Protein AF-A0A959M2R9-F1 (afdb_monomer)

Solvent-accessible surface area (backbone atoms only — not comparable to full-atom values): 4001 Å² total; per-residue (Å²): 129,64,62,66,58,51,52,51,52,37,52,52,51,27,51,49,17,51,50,44,30,39,41,39,69,60,74,59,80,57,90,51,69,68,63,29,51,54,51,52,54,51,36,71,77,42,18,70,58,41,35,54,54,15,50,52,43,32,52,53,28,51,50,50,49,53,51,51,50,51,51,62,74,74,103

Structure (mmCIF, N/CA/C/O backbone):
data_AF-A0A959M2R9-F1
#
_entry.id   AF-A0A959M2R9-F1
#
loop_
_atom_site.group_PDB
_atom_site.id
_atom_site.type_symbol
_atom_site.label_atom_id
_atom_site.label_alt_id
_atom_site.label_comp_id
_atom_site.label_asym_id
_atom_site.label_entity_id
_atom_site.label_seq_id
_atom_site.pdbx_PDB_ins_code
_atom_site.Cartn_x
_atom_site.Cartn_y
_atom_site.Cartn_z
_atom_site.occupancy
_atom_site.B_iso_or_equiv
_atom_site.auth_seq_id
_atom_site.auth_comp_id
_atom_site.auth_asym_id
_atom_site.auth_atom_id
_atom_site.pdbx_PDB_model_num
ATOM 1 N N . MET A 1 1 ? 25.449 -3.308 -8.327 1.00 47.72 1 MET A N 1
ATOM 2 C CA . MET A 1 1 ? 25.435 -3.551 -6.851 1.00 47.72 1 MET A CA 1
ATOM 3 C C . MET A 1 1 ? 24.334 -2.748 -6.146 1.00 47.72 1 MET A C 1
ATOM 5 O O . MET A 1 1 ? 23.851 -3.202 -5.118 1.00 47.72 1 MET A O 1
ATOM 9 N N . LEU A 1 2 ? 23.903 -1.602 -6.699 1.00 59.34 2 LEU A N 1
ATOM 10 C CA . LEU A 1 2 ? 22.728 -0.837 -6.242 1.00 59.34 2 LEU A CA 1
ATOM 11 C C . LEU A 1 2 ? 21.389 -1.370 -6.793 1.00 59.34 2 LEU A C 1
ATOM 13 O O . LEU A 1 2 ? 20.337 -1.009 -6.275 1.00 59.34 2 LEU A O 1
ATOM 17 N N . ASP A 1 3 ? 21.431 -2.247 -7.796 1.00 71.31 3 ASP A N 1
ATOM 18 C CA . ASP A 1 3 ? 20.263 -2.673 -8.581 1.00 71.31 3 ASP A CA 1
ATOM 19 C C . ASP A 1 3 ? 19.287 -3.508 -7.730 1.00 71.31 3 ASP A C 1
ATOM 21 O O . ASP A 1 3 ? 18.119 -3.170 -7.554 1.00 71.31 3 ASP A O 1
ATOM 25 N N . TYR A 1 4 ? 19.788 -4.534 -7.039 1.00 82.00 4 TYR A N 1
ATOM 26 C CA . TYR A 1 4 ? 18.944 -5.365 -6.172 1.00 82.00 4 TYR A CA 1
ATOM 27 C C . TYR A 1 4 ? 18.454 -4.633 -4.918 1.00 82.00 4 TYR A C 1
ATOM 29 O O . TYR A 1 4 ? 17.333 -4.861 -4.470 1.00 82.00 4 TYR A O 1
ATOM 37 N N . THR A 1 5 ? 19.261 -3.728 -4.360 1.00 86.38 5 THR A N 1
ATOM 38 C CA . THR A 1 5 ? 18.863 -2.929 -3.194 1.00 86.38 5 THR A CA 1
ATOM 39 C C . THR A 1 5 ? 17.721 -1.979 -3.550 1.00 86.38 5 THR A C 1
ATOM 41 O O . THR A 1 5 ? 16.750 -1.899 -2.801 1.00 86.38 5 THR A O 1
ATOM 44 N N . GLY A 1 6 ? 17.797 -1.304 -4.705 1.00 88.88 6 GLY A N 1
ATOM 45 C CA . GLY A 1 6 ? 16.712 -0.455 -5.203 1.00 88.88 6 GLY A CA 1
ATOM 46 C C . GLY A 1 6 ? 15.414 -1.240 -5.396 1.00 88.88 6 GLY A C 1
ATOM 47 O O . GLY A 1 6 ? 14.375 -0.838 -4.875 1.00 88.88 6 GLY A O 1
ATOM 48 N N . LEU A 1 7 ? 15.499 -2.414 -6.028 1.00 90.69 7 LEU A N 1
ATOM 49 C CA . LEU A 1 7 ? 14.347 -3.289 -6.246 1.00 90.69 7 LEU A CA 1
ATOM 50 C C . LEU A 1 7 ? 13.686 -3.740 -4.929 1.00 90.69 7 LEU A C 1
ATOM 52 O O . LEU A 1 7 ? 12.461 -3.768 -4.828 1.00 90.69 7 LEU A O 1
ATOM 56 N N . ILE A 1 8 ? 14.474 -4.051 -3.891 1.00 93.81 8 ILE A N 1
ATOM 57 C CA . ILE A 1 8 ? 13.939 -4.402 -2.564 1.00 93.81 8 ILE A CA 1
ATOM 58 C C . ILE A 1 8 ? 13.112 -3.245 -1.990 1.00 93.81 8 ILE A C 1
ATOM 60 O O . ILE A 1 8 ? 11.995 -3.466 -1.520 1.00 93.81 8 ILE A O 1
ATOM 64 N N . PHE A 1 9 ? 13.626 -2.013 -2.042 1.00 94.31 9 PHE A N 1
ATOM 65 C CA . PHE A 1 9 ? 12.889 -0.848 -1.548 1.00 94.31 9 PHE A CA 1
ATOM 66 C C . PHE A 1 9 ? 11.611 -0.597 -2.346 1.00 94.31 9 PHE A C 1
ATOM 68 O O . PHE A 1 9 ? 10.568 -0.339 -1.747 1.00 94.31 9 PHE A O 1
ATOM 75 N N . GLU A 1 10 ? 11.658 -0.719 -3.671 1.00 94.12 10 GLU A N 1
ATOM 76 C CA . GLU A 1 10 ? 10.479 -0.575 -4.527 1.00 94.12 10 GLU A CA 1
ATOM 77 C C . GLU A 1 10 ? 9.388 -1.594 -4.169 1.00 94.12 10 GLU A C 1
ATOM 79 O O . GLU A 1 10 ? 8.220 -1.226 -4.038 1.00 94.12 10 GLU A O 1
ATOM 84 N N . ILE A 1 11 ? 9.761 -2.857 -3.931 1.00 95.94 11 ILE A N 1
ATOM 85 C CA . ILE A 1 11 ? 8.828 -3.909 -3.500 1.00 95.94 11 ILE A CA 1
ATOM 86 C C . ILE A 1 11 ? 8.228 -3.582 -2.128 1.00 95.94 11 ILE A C 1
ATOM 88 O O . ILE A 1 11 ? 7.017 -3.713 -1.938 1.00 95.94 11 ILE A O 1
ATOM 92 N N . VAL A 1 12 ? 9.045 -3.133 -1.170 1.00 96.88 12 VAL A N 1
ATOM 93 C CA . VAL A 1 12 ? 8.567 -2.746 0.166 1.00 96.88 12 VAL A CA 1
ATOM 94 C C . VAL A 1 12 ? 7.595 -1.566 0.075 1.00 96.88 12 VAL A C 1
ATOM 96 O O . VAL A 1 12 ? 6.518 -1.611 0.671 1.00 96.88 12 VAL A O 1
ATOM 99 N N . PHE A 1 13 ? 7.915 -0.533 -0.706 1.00 97.00 13 PHE A N 1
ATOM 100 C CA . PHE A 1 13 ? 7.025 0.613 -0.900 1.00 97.00 13 PHE A CA 1
ATOM 101 C C . PHE A 1 13 ? 5.741 0.242 -1.640 1.00 97.00 13 PHE A C 1
ATOM 103 O O . PHE A 1 13 ? 4.666 0.719 -1.265 1.00 97.00 13 PHE A O 1
ATOM 110 N N . LEU A 1 14 ? 5.817 -0.646 -2.633 1.00 97.81 14 LEU A N 1
ATOM 111 C CA . LEU A 1 14 ? 4.637 -1.192 -3.295 1.00 97.81 14 LEU A CA 1
ATOM 112 C C . LEU A 1 14 ? 3.739 -1.922 -2.287 1.00 97.81 14 LEU A C 1
ATOM 114 O O . LEU A 1 14 ? 2.534 -1.670 -2.245 1.00 97.81 14 LEU A O 1
ATOM 118 N N . ALA A 1 15 ? 4.318 -2.774 -1.436 1.00 97.81 15 ALA A N 1
ATOM 119 C CA . ALA A 1 15 ? 3.584 -3.494 -0.399 1.00 97.81 15 ALA A CA 1
ATOM 120 C C . ALA A 1 15 ? 2.913 -2.538 0.602 1.00 97.81 15 ALA A C 1
ATOM 122 O O . ALA 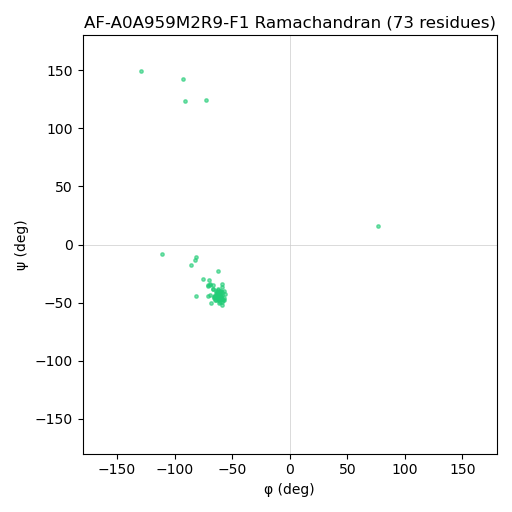A 1 15 ? 1.754 -2.747 0.967 1.00 97.81 15 ALA A O 1
ATOM 123 N N . ILE A 1 16 ? 3.591 -1.453 0.993 1.00 97.38 16 ILE A N 1
ATOM 124 C CA . ILE A 1 16 ? 3.008 -0.394 1.828 1.00 97.38 16 ILE A CA 1
ATOM 125 C C . ILE A 1 16 ? 1.826 0.269 1.110 1.00 97.38 16 ILE A C 1
ATOM 127 O O . ILE A 1 16 ? 0.760 0.413 1.706 1.00 97.38 16 ILE A O 1
ATOM 131 N N . GLY A 1 17 ? 1.969 0.626 -0.169 1.00 97.44 17 GLY A N 1
ATOM 132 C CA . GLY A 1 17 ? 0.875 1.192 -0.962 1.00 97.44 17 GLY A CA 1
ATOM 133 C C . GLY A 1 17 ? -0.345 0.272 -1.008 1.00 97.44 17 GLY A C 1
ATOM 134 O O . GLY A 1 17 ? -1.465 0.710 -0.734 1.00 97.44 17 GLY A O 1
ATOM 135 N N . VAL A 1 18 ? -0.131 -1.022 -1.259 1.00 97.75 18 VAL A N 1
ATOM 136 C CA . VAL A 1 18 ? -1.194 -2.040 -1.242 1.00 97.75 18 VAL A CA 1
ATOM 137 C C . VAL A 1 18 ? -1.844 -2.138 0.138 1.00 97.75 18 VAL A C 1
ATOM 139 O O . VAL A 1 18 ? -3.071 -2.112 0.238 1.00 97.75 18 VAL A O 1
ATOM 142 N N . TYR A 1 19 ? -1.052 -2.191 1.211 1.00 96.88 19 TYR A N 1
ATOM 143 C CA . TYR A 1 19 ? -1.567 -2.225 2.579 1.00 96.88 19 TYR A CA 1
ATOM 144 C C . TYR A 1 19 ? -2.446 -1.006 2.884 1.00 96.88 19 TYR A C 1
ATOM 146 O O . TYR A 1 19 ? -3.569 -1.159 3.366 1.00 96.88 19 TYR A O 1
ATOM 154 N N . VAL A 1 20 ? -1.979 0.202 2.555 1.00 96.12 20 VAL A N 1
ATOM 155 C CA . VAL A 1 20 ? -2.732 1.445 2.780 1.00 96.12 20 VAL A CA 1
ATOM 156 C C . VAL A 1 20 ? -4.028 1.448 1.971 1.00 96.12 20 VAL A C 1
ATOM 158 O O . VAL A 1 20 ? -5.068 1.851 2.492 1.00 96.12 20 VAL A O 1
ATOM 161 N N . TYR A 1 21 ? -4.014 0.947 0.733 1.00 97.00 21 TYR A N 1
ATOM 162 C CA . TYR A 1 21 ? -5.223 0.817 -0.081 1.00 97.00 21 TYR A CA 1
ATOM 163 C C . TYR A 1 21 ? -6.249 -0.133 0.556 1.00 97.00 21 TYR A C 1
ATOM 165 O O . TYR A 1 21 ? -7.431 0.210 0.680 1.00 97.00 21 TYR A O 1
ATOM 173 N N . LEU A 1 22 ? -5.804 -1.311 1.005 1.00 96.31 22 LEU A N 1
ATOM 174 C CA . LEU A 1 22 ? -6.652 -2.298 1.679 1.00 96.31 22 LEU A CA 1
ATOM 175 C C . LEU A 1 22 ? -7.207 -1.759 3.002 1.00 96.31 22 LEU A C 1
ATOM 177 O O . LEU A 1 22 ? -8.397 -1.923 3.291 1.00 96.31 22 LEU A O 1
ATOM 181 N N . PHE A 1 23 ? -6.374 -1.055 3.768 1.00 95.06 23 PHE A N 1
ATOM 182 C CA . PHE A 1 23 ? -6.796 -0.339 4.963 1.00 95.06 23 PHE A CA 1
ATOM 183 C C . PHE A 1 23 ? -7.868 0.700 4.625 1.00 95.06 23 PHE A C 1
ATOM 185 O O . PHE A 1 23 ? -8.955 0.651 5.190 1.00 95.06 23 PHE A O 1
ATOM 192 N N . ALA A 1 24 ? -7.638 1.579 3.647 1.00 94.62 24 ALA A N 1
ATOM 193 C CA . ALA A 1 24 ? -8.583 2.623 3.241 1.00 94.62 24 ALA A CA 1
ATOM 194 C C . ALA A 1 24 ? -9.919 2.076 2.703 1.00 94.62 24 ALA A C 1
ATOM 196 O O . ALA A 1 24 ? -10.949 2.763 2.700 1.00 94.62 24 ALA A O 1
ATOM 197 N N . ARG A 1 25 ? -9.920 0.831 2.221 1.00 93.19 25 ARG A N 1
ATOM 198 C CA . ARG A 1 25 ? -11.122 0.093 1.826 1.00 93.19 25 ARG A CA 1
ATOM 199 C C . ARG A 1 25 ? -11.879 -0.550 2.990 1.00 93.19 25 ARG A C 1
ATOM 201 O O . ARG A 1 25 ? -12.999 -0.999 2.776 1.00 93.19 25 ARG A O 1
ATOM 208 N N . GLY A 1 26 ? -11.298 -0.591 4.185 1.00 90.81 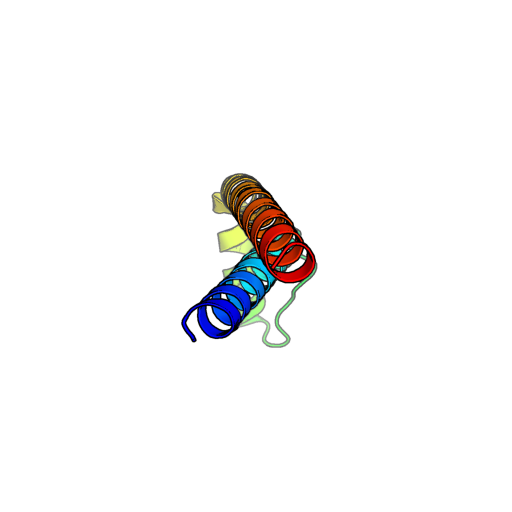26 GLY A N 1
ATOM 209 C CA . GLY A 1 26 ? -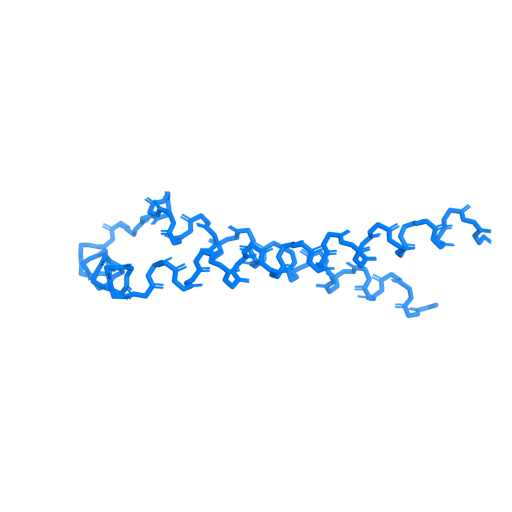11.873 -1.271 5.344 1.00 90.81 26 GLY A CA 1
ATOM 210 C C . GLY A 1 26 ? -11.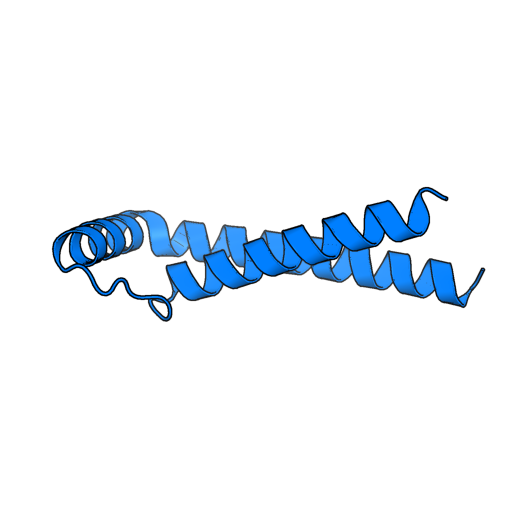723 -2.793 5.299 1.00 90.81 26 GLY A C 1
ATOM 211 O O . GLY A 1 26 ? -12.417 -3.480 6.037 1.00 90.81 26 GLY A O 1
ATOM 212 N N . VAL A 1 27 ? -10.836 -3.325 4.446 1.00 93.25 27 VAL A N 1
ATOM 213 C CA . VAL A 1 27 ? -10.531 -4.769 4.412 1.00 93.25 27 VAL A CA 1
ATOM 214 C C . VAL A 1 27 ? -9.742 -5.172 5.660 1.00 93.25 27 VAL A C 1
ATOM 216 O O . VAL A 1 27 ? -9.924 -6.261 6.194 1.00 93.25 27 VAL A O 1
ATOM 219 N N . ILE A 1 28 ? -8.882 -4.274 6.144 1.00 90.38 28 ILE A N 1
ATOM 220 C CA . ILE A 1 28 ? -8.078 -4.476 7.349 1.00 90.38 28 ILE A CA 1
ATOM 221 C C . ILE A 1 28 ? -8.857 -3.947 8.553 1.00 90.38 28 ILE A C 1
ATOM 223 O O . ILE A 1 28 ? -9.238 -2.775 8.587 1.00 90.38 28 ILE A O 1
ATOM 227 N N . SER A 1 29 ? -9.076 -4.812 9.543 1.00 84.50 29 SER A N 1
ATOM 228 C CA . SER A 1 29 ? -9.775 -4.491 10.788 1.00 84.50 29 SER A CA 1
ATOM 229 C C . SER A 1 29 ? -8.953 -4.921 12.000 1.00 84.50 29 SER A C 1
ATOM 231 O O . SER A 1 29 ? -8.205 -5.899 11.945 1.00 84.50 29 SER A O 1
ATOM 233 N N . PHE A 1 30 ? -9.097 -4.186 13.099 1.00 90.31 30 PHE A N 1
ATOM 234 C CA . PHE A 1 30 ? -8.421 -4.468 14.361 1.00 90.31 30 PHE A CA 1
ATOM 235 C C . PHE A 1 30 ? -9.308 -5.332 15.264 1.00 90.31 30 PHE A C 1
ATOM 237 O O . PHE A 1 30 ? -10.525 -5.155 15.302 1.00 90.31 30 PHE A O 1
ATOM 244 N N . LYS A 1 31 ? -8.691 -6.269 15.998 1.00 90.69 31 LYS A N 1
ATOM 245 C CA . LYS A 1 31 ? -9.395 -7.129 16.967 1.00 90.69 31 LYS A CA 1
ATOM 246 C C . LYS A 1 31 ? -9.850 -6.356 18.206 1.00 90.69 31 LYS A C 1
ATOM 248 O O . LYS A 1 31 ? -10.904 -6.656 18.751 1.00 90.69 31 LYS A O 1
ATOM 253 N N . ASP A 1 32 ? -9.052 -5.381 18.637 1.00 94.62 32 ASP A N 1
ATOM 254 C CA . ASP A 1 32 ? -9.385 -4.516 19.765 1.00 94.62 32 ASP A CA 1
ATOM 255 C C . ASP A 1 32 ? -10.502 -3.521 19.379 1.00 94.62 32 ASP A C 1
ATOM 257 O O . ASP A 1 32 ? -10.335 -2.776 18.403 1.00 94.62 32 ASP A O 1
ATOM 261 N N . PRO A 1 33 ? -11.630 -3.477 20.117 1.00 91.31 33 PRO A N 1
ATOM 262 C CA . PRO A 1 33 ? -12.748 -2.588 19.809 1.00 91.31 33 PRO A CA 1
ATOM 263 C C . PRO A 1 33 ? -12.367 -1.103 19.792 1.00 91.31 33 PRO A C 1
ATOM 265 O O . PRO A 1 33 ? -12.853 -0.356 18.940 1.00 91.31 33 PRO A O 1
ATOM 268 N N . ALA A 1 34 ? -11.473 -0.671 20.688 1.00 92.50 34 ALA A N 1
ATOM 269 C CA . ALA A 1 34 ? -11.060 0.727 20.768 1.00 92.50 34 ALA A CA 1
ATOM 270 C C . ALA A 1 34 ? -10.190 1.129 19.565 1.00 92.50 34 ALA A C 1
ATOM 272 O O . ALA A 1 34 ? -10.422 2.175 18.954 1.00 92.50 34 ALA A O 1
ATOM 273 N N . ALA A 1 35 ? -9.228 0.289 19.172 1.00 91.06 35 ALA A N 1
ATOM 274 C CA . ALA A 1 35 ? -8.428 0.492 17.964 1.00 91.06 35 ALA A CA 1
ATOM 275 C C . ALA A 1 35 ? -9.285 0.472 16.688 1.00 91.06 35 ALA A C 1
ATOM 277 O O . ALA A 1 35 ? -9.068 1.271 15.771 1.00 91.06 35 ALA A O 1
ATOM 278 N N . ARG A 1 36 ? -10.295 -0.404 16.633 1.00 92.31 36 ARG A N 1
ATOM 279 C CA . ARG A 1 36 ? -11.224 -0.482 15.504 1.00 92.31 36 ARG A CA 1
ATOM 280 C C . ARG A 1 36 ? -12.005 0.819 15.326 1.00 92.31 36 ARG A C 1
ATOM 282 O O . ARG A 1 36 ? -11.976 1.357 14.218 1.00 92.31 36 ARG A O 1
ATOM 289 N N . ALA A 1 37 ? -12.613 1.342 16.392 1.00 92.94 37 ALA A N 1
ATOM 290 C CA . ALA A 1 37 ? -13.382 2.589 16.355 1.00 92.94 37 ALA A CA 1
ATOM 291 C C . ALA A 1 37 ? -12.539 3.772 15.847 1.00 92.94 37 ALA A C 1
ATOM 293 O O . ALA A 1 37 ? -12.933 4.446 14.897 1.00 92.94 37 ALA A O 1
ATOM 294 N N . ARG A 1 38 ? -11.321 3.945 16.383 1.00 92.00 38 ARG A N 1
ATOM 295 C CA . ARG A 1 38 ? -10.388 4.993 15.923 1.00 92.00 38 ARG A CA 1
ATOM 296 C C . ARG A 1 38 ? -10.041 4.849 14.441 1.00 92.00 38 ARG A C 1
ATOM 298 O O . ARG A 1 38 ? -9.967 5.832 13.711 1.00 92.00 38 ARG A O 1
ATOM 305 N N . SER A 1 39 ? -9.831 3.616 13.978 1.00 91.94 39 SER A N 1
ATOM 306 C CA . SER A 1 39 ? -9.506 3.363 12.572 1.00 91.94 39 SER A CA 1
ATOM 307 C C . SER A 1 39 ? -10.679 3.644 11.628 1.00 91.94 39 SER A C 1
ATOM 309 O O . SER A 1 39 ? -10.469 4.091 10.503 1.00 91.94 39 SER A O 1
ATOM 311 N N . GLU A 1 40 ? -11.909 3.372 12.067 1.00 92.75 40 GLU A N 1
ATOM 312 C CA . GLU A 1 40 ? -13.129 3.640 11.305 1.00 92.75 40 GLU A CA 1
ATOM 313 C C . GLU A 1 40 ? -13.374 5.144 11.180 1.00 92.75 40 GLU A C 1
ATOM 315 O O . GLU A 1 40 ? -13.635 5.621 10.075 1.00 92.75 40 GLU A O 1
ATOM 320 N N . GLU A 1 41 ? -13.198 5.890 12.271 1.00 94.62 41 GLU A N 1
ATOM 321 C CA . GLU A 1 41 ? -13.289 7.352 12.291 1.00 94.62 41 GLU A CA 1
ATOM 322 C C . GLU A 1 41 ? -12.249 7.993 11.363 1.00 94.62 41 GLU A C 1
ATOM 324 O O . GLU A 1 41 ? -12.608 8.736 10.448 1.00 94.62 41 GLU A O 1
ATOM 329 N N . PHE A 1 42 ? -10.981 7.579 11.471 1.00 93.25 42 PHE A N 1
ATOM 330 C CA . PHE A 1 42 ? -9.918 8.048 10.579 1.00 93.25 42 PHE A CA 1
ATOM 331 C C . PHE A 1 42 ? -10.240 7.799 9.096 1.00 93.25 42 PHE A C 1
ATOM 333 O O . PHE A 1 42 ? -10.022 8.666 8.244 1.00 93.25 42 PHE A O 1
ATOM 340 N N . ARG A 1 43 ? -10.779 6.618 8.760 1.00 94.00 43 ARG A N 1
ATOM 341 C CA . ARG A 1 43 ? -11.172 6.285 7.380 1.00 94.00 43 ARG A CA 1
ATOM 342 C C . ARG A 1 43 ? -12.386 7.071 6.905 1.00 94.00 43 ARG A C 1
ATOM 344 O O . ARG A 1 43 ? -12.480 7.324 5.705 1.00 94.00 43 ARG A O 1
ATOM 351 N N . LYS A 1 44 ? -13.305 7.439 7.795 1.00 93.31 44 LYS A N 1
ATOM 352 C CA . LYS A 1 44 ? -14.480 8.240 7.440 1.00 93.31 44 LYS A CA 1
ATOM 353 C C . LYS A 1 44 ? -14.066 9.628 6.955 1.00 93.31 44 LYS A C 1
ATOM 355 O O . LYS A 1 44 ? -14.609 10.105 5.964 1.00 93.31 44 LYS A O 1
ATOM 360 N N . GLU A 1 45 ? -13.070 10.221 7.602 1.00 94.56 45 GLU A N 1
ATOM 361 C CA . GLU A 1 45 ? -12.557 11.546 7.250 1.00 94.56 45 GLU A CA 1
ATOM 362 C C . GLU A 1 45 ? -11.576 11.503 6.070 1.00 94.56 45 GLU A C 1
ATOM 364 O O . GLU A 1 45 ? -11.679 12.296 5.136 1.00 94.56 45 GLU A O 1
ATOM 369 N N . ASN A 1 46 ? -10.649 10.540 6.066 1.00 94.56 46 ASN A N 1
ATOM 370 C CA . ASN A 1 46 ? -9.488 10.561 5.167 1.00 94.56 46 ASN A CA 1
ATOM 371 C C . ASN A 1 46 ? -9.511 9.476 4.084 1.00 94.56 46 ASN A C 1
ATOM 373 O O . ASN A 1 46 ? -8.683 9.486 3.172 1.00 94.56 46 ASN A O 1
ATOM 377 N N . GLY A 1 47 ? -10.447 8.525 4.140 1.00 92.19 47 GLY A N 1
ATOM 378 C CA . GLY A 1 47 ? -10.403 7.295 3.345 1.00 92.19 47 GLY A CA 1
ATOM 379 C C . GLY A 1 47 ? -10.373 7.520 1.833 1.00 92.19 47 GLY A C 1
ATOM 380 O O . GLY A 1 47 ? -9.700 6.776 1.122 1.00 92.19 47 GLY A O 1
ATOM 381 N N . ARG A 1 48 ? -11.046 8.561 1.322 1.00 94.88 48 ARG A N 1
ATOM 382 C CA . ARG A 1 48 ? -11.010 8.897 -0.113 1.00 94.88 48 ARG A CA 1
ATOM 383 C C . ARG A 1 48 ? -9.617 9.349 -0.553 1.00 94.88 48 ARG A C 1
ATOM 385 O O . ARG A 1 48 ? -9.123 8.861 -1.567 1.00 94.88 48 ARG A O 1
ATOM 392 N N . ILE A 1 49 ? -8.989 10.236 0.216 1.00 95.62 49 ILE A N 1
ATOM 393 C CA . ILE A 1 49 ? -7.634 10.735 -0.054 1.00 95.62 49 ILE A CA 1
ATOM 394 C C . ILE A 1 49 ? -6.638 9.582 0.064 1.00 95.62 49 ILE A C 1
ATOM 396 O O . ILE A 1 49 ? -5.836 9.370 -0.840 1.00 95.62 49 ILE A O 1
ATOM 400 N N . LEU A 1 50 ? -6.762 8.771 1.117 1.00 95.88 50 LEU A N 1
ATOM 401 C CA . LEU A 1 50 ? -5.903 7.614 1.349 1.00 95.88 50 LEU A CA 1
ATOM 402 C C . LEU A 1 50 ? -5.934 6.621 0.177 1.00 95.88 50 LEU A C 1
ATOM 404 O O . LEU A 1 50 ? -4.890 6.114 -0.216 1.00 95.88 50 LEU A O 1
ATOM 408 N N . ARG A 1 51 ? -7.110 6.373 -0.421 1.00 95.88 51 ARG A N 1
ATOM 409 C CA . ARG A 1 51 ? -7.235 5.516 -1.616 1.00 95.88 51 ARG A CA 1
ATOM 410 C C . ARG A 1 51 ? -6.503 6.098 -2.816 1.00 95.88 51 ARG A C 1
ATOM 412 O O . ARG A 1 51 ? -5.812 5.354 -3.499 1.00 95.88 51 ARG A O 1
ATOM 419 N N . ILE A 1 52 ? -6.659 7.396 -3.078 1.00 97.56 52 ILE A N 1
ATOM 420 C CA . ILE A 1 52 ? -6.012 8.059 -4.219 1.00 97.56 52 ILE A CA 1
ATOM 421 C C . ILE A 1 52 ? -4.492 8.037 -4.042 1.00 97.56 52 ILE A C 1
ATOM 423 O O . ILE A 1 52 ? -3.783 7.629 -4.956 1.00 97.56 52 ILE A O 1
ATOM 427 N N . LEU A 1 53 ? -3.999 8.403 -2.856 1.00 97.06 53 LEU A N 1
ATOM 428 C CA . LEU A 1 53 ? -2.569 8.382 -2.547 1.00 97.06 53 LEU A CA 1
ATOM 429 C C . LEU A 1 53 ? -1.991 6.968 -2.631 1.00 97.06 53 LEU A C 1
ATOM 431 O O . LEU A 1 53 ? -0.926 6.775 -3.211 1.00 97.06 53 LEU A O 1
ATOM 435 N N . ALA A 1 54 ? -2.708 5.970 -2.112 1.00 97.31 54 ALA A N 1
ATOM 436 C CA . ALA A 1 54 ? -2.283 4.581 -2.200 1.00 97.31 54 ALA A CA 1
ATOM 437 C C . ALA A 1 54 ? -2.235 4.086 -3.650 1.00 97.31 54 ALA A C 1
ATOM 439 O O . ALA A 1 54 ? -1.254 3.466 -4.044 1.00 97.31 54 ALA A O 1
ATOM 440 N N . LEU A 1 55 ? -3.249 4.394 -4.465 1.00 98.12 55 LEU A N 1
ATOM 441 C CA . LEU A 1 55 ? -3.263 4.043 -5.887 1.00 98.12 55 LEU A CA 1
ATOM 442 C C . LEU A 1 55 ? -2.130 4.729 -6.658 1.00 98.12 55 LEU A C 1
ATOM 444 O O . LEU A 1 55 ? -1.490 4.082 -7.481 1.00 98.12 55 LEU A O 1
ATOM 448 N N . ALA A 1 56 ? -1.848 6.001 -6.369 1.00 97.94 56 ALA A N 1
ATOM 449 C CA . ALA A 1 56 ? -0.726 6.717 -6.969 1.00 97.94 56 ALA A CA 1
ATOM 450 C C . ALA A 1 56 ? 0.617 6.069 -6.596 1.00 97.94 56 ALA A C 1
ATOM 452 O O . ALA A 1 56 ? 1.438 5.817 -7.475 1.00 97.94 56 ALA A O 1
ATOM 453 N N . LEU A 1 57 ? 0.814 5.730 -5.317 1.00 97.56 57 LEU A N 1
ATOM 454 C CA . LEU A 1 57 ? 2.020 5.043 -4.855 1.00 97.56 57 LEU A CA 1
ATOM 455 C C . LEU A 1 57 ? 2.177 3.668 -5.518 1.00 97.56 57 LEU A C 1
ATOM 457 O O . LEU A 1 57 ? 3.258 3.348 -6.004 1.00 97.56 57 LEU A O 1
ATOM 461 N N . ILE A 1 58 ? 1.099 2.882 -5.591 1.00 98.25 58 ILE A N 1
ATOM 462 C CA . ILE A 1 58 ? 1.090 1.576 -6.266 1.00 98.25 58 ILE A CA 1
ATOM 463 C C . ILE A 1 58 ? 1.456 1.729 -7.744 1.00 98.25 58 ILE A C 1
ATOM 465 O O . ILE A 1 58 ? 2.277 0.966 -8.245 1.00 98.25 58 ILE A O 1
ATOM 469 N N . ALA A 1 59 ? 0.882 2.715 -8.438 1.00 98.12 59 ALA A N 1
ATOM 470 C CA . ALA A 1 59 ? 1.152 2.946 -9.853 1.00 98.12 59 ALA A CA 1
ATOM 471 C C . ALA A 1 59 ? 2.618 3.329 -10.102 1.00 98.12 59 ALA A C 1
ATOM 473 O O . ALA A 1 59 ? 3.266 2.736 -10.962 1.00 98.12 59 ALA A O 1
ATOM 474 N N . VAL A 1 60 ? 3.160 4.273 -9.325 1.00 97.50 60 VAL A N 1
ATOM 475 C CA . VAL A 1 60 ? 4.554 4.721 -9.472 1.00 97.50 60 VAL A CA 1
ATOM 476 C C . VAL A 1 60 ? 5.532 3.596 -9.126 1.00 97.50 60 VAL A C 1
ATOM 478 O O . VAL A 1 60 ? 6.462 3.348 -9.887 1.00 97.50 60 VAL A O 1
ATOM 481 N N . MET A 1 61 ? 5.312 2.863 -8.031 1.00 97.31 61 MET A N 1
ATOM 482 C CA . MET A 1 61 ? 6.172 1.728 -7.670 1.00 97.31 61 MET A CA 1
ATOM 483 C C . MET A 1 61 ? 6.062 0.574 -8.664 1.00 97.31 61 MET A C 1
ATOM 485 O O . MET A 1 61 ? 7.079 -0.011 -9.020 1.00 97.31 61 MET A O 1
ATOM 489 N N . GLY A 1 62 ? 4.865 0.285 -9.179 1.00 96.81 62 GLY A N 1
ATOM 490 C CA . GLY A 1 62 ? 4.679 -0.713 -10.232 1.00 96.81 62 GLY A CA 1
ATOM 491 C C . GLY A 1 62 ? 5.448 -0.364 -11.509 1.00 96.81 62 GLY A C 1
ATOM 492 O O . GLY A 1 62 ? 6.114 -1.228 -12.075 1.00 96.81 62 GLY A O 1
ATOM 493 N N . MET A 1 63 ? 5.417 0.906 -11.924 1.00 97.25 63 MET A N 1
ATOM 494 C CA . MET A 1 63 ? 6.205 1.395 -13.059 1.00 97.25 63 MET A CA 1
ATOM 495 C C . MET A 1 63 ? 7.711 1.295 -12.799 1.00 97.25 63 MET A C 1
ATOM 497 O O . MET A 1 63 ? 8.435 0.803 -13.664 1.00 97.25 63 MET A O 1
ATOM 501 N N . ASN A 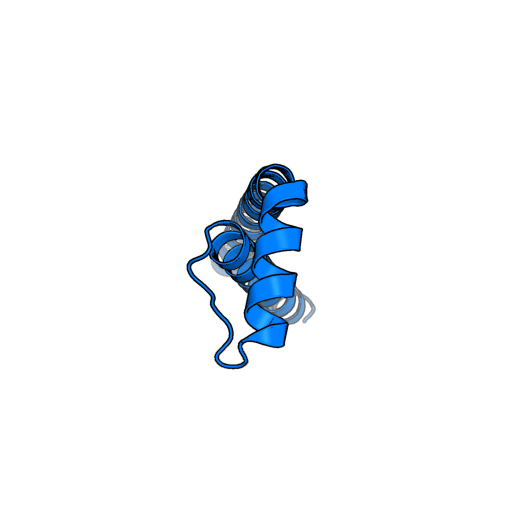1 64 ? 8.180 1.708 -11.617 1.00 95.12 64 ASN A N 1
ATOM 502 C CA . ASN A 1 64 ? 9.596 1.624 -11.257 1.00 95.12 64 ASN A CA 1
ATOM 503 C C . ASN A 1 64 ? 10.098 0.179 -11.312 1.00 95.12 64 ASN A C 1
ATOM 505 O O . ASN A 1 64 ? 11.071 -0.090 -12.010 1.00 95.12 64 ASN A O 1
ATOM 509 N N . ILE A 1 65 ? 9.374 -0.754 -10.688 1.00 94.81 65 ILE A N 1
ATOM 510 C CA . ILE A 1 65 ? 9.721 -2.181 -10.698 1.00 94.81 65 ILE A CA 1
ATOM 511 C C . ILE A 1 65 ? 9.751 -2.717 -12.130 1.00 94.81 65 ILE A C 1
ATOM 513 O O . ILE A 1 65 ? 10.686 -3.421 -12.499 1.00 94.81 65 ILE A O 1
ATOM 517 N N . ALA A 1 66 ? 8.761 -2.380 -12.963 1.00 94.75 66 ALA A N 1
ATOM 518 C CA . ALA A 1 66 ? 8.720 -2.844 -14.349 1.00 94.75 66 ALA A CA 1
ATOM 519 C C . ALA A 1 66 ? 9.940 -2.366 -15.156 1.00 94.75 66 ALA A C 1
ATOM 521 O O . ALA A 1 66 ? 10.553 -3.156 -15.876 1.00 94.75 66 ALA A O 1
ATOM 522 N N . ILE A 1 67 ? 10.320 -1.093 -15.007 1.00 94.25 67 ILE A N 1
ATOM 523 C CA . ILE A 1 67 ? 11.505 -0.515 -15.656 1.00 94.25 67 ILE A CA 1
ATOM 524 C C . ILE A 1 67 ? 12.781 -1.180 -15.131 1.00 94.25 67 ILE A C 1
ATOM 526 O O . ILE A 1 67 ? 13.651 -1.551 -15.920 1.00 94.25 67 ILE A O 1
ATOM 530 N N . HIS A 1 68 ? 12.881 -1.369 -13.817 1.00 91.88 68 HIS A N 1
ATOM 531 C CA . HIS A 1 68 ? 14.039 -1.975 -13.173 1.00 91.88 68 HIS A CA 1
ATOM 532 C C . HIS A 1 68 ? 14.234 -3.428 -13.625 1.00 91.88 68 HIS A C 1
ATOM 534 O O . HIS A 1 68 ? 15.330 -3.816 -14.023 1.00 91.88 68 HIS A O 1
ATOM 540 N N . LEU A 1 69 ? 13.156 -4.217 -13.666 1.00 91.38 69 LEU A N 1
ATOM 541 C CA . LEU A 1 69 ? 13.176 -5.592 -14.168 1.00 91.38 69 LEU A CA 1
ATOM 542 C C . LEU A 1 69 ? 13.556 -5.653 -15.649 1.00 91.38 69 LEU A C 1
ATOM 544 O O . LEU A 1 69 ? 14.380 -6.478 -16.032 1.00 91.38 69 LEU A O 1
ATOM 548 N N . TYR A 1 70 ? 13.006 -4.766 -16.481 1.00 92.50 70 TYR A N 1
ATOM 549 C CA . TYR A 1 70 ? 13.390 -4.689 -17.891 1.00 92.50 70 TYR A CA 1
ATOM 550 C C . TYR A 1 70 ? 14.882 -4.366 -18.058 1.00 92.50 70 TYR A C 1
ATOM 552 O O . TYR A 1 70 ? 15.556 -4.971 -18.893 1.00 92.50 70 TYR A O 1
ATOM 560 N N . SER A 1 71 ? 15.413 -3.459 -17.233 1.00 89.25 71 SER A N 1
ATOM 561 C CA . SER A 1 71 ? 16.843 -3.143 -17.205 1.00 89.25 71 SER A CA 1
ATOM 562 C C . SER A 1 71 ? 17.691 -4.353 -16.809 1.00 89.25 71 SER A C 1
ATOM 564 O O . SER A 1 71 ? 18.718 -4.591 -17.435 1.00 89.25 71 SER A O 1
ATOM 566 N N . LEU A 1 72 ? 17.261 -5.132 -15.812 1.00 87.38 72 LEU A N 1
ATOM 567 C CA . LEU A 1 72 ? 17.968 -6.340 -15.370 1.00 87.38 72 LEU A CA 1
ATOM 568 C C . LEU A 1 72 ? 17.965 -7.451 -16.427 1.00 87.38 72 LEU A C 1
ATOM 570 O O . LEU A 1 72 ? 18.942 -8.177 -16.531 1.00 87.38 72 LEU A O 1
ATOM 574 N N . VAL A 1 73 ? 16.890 -7.586 -17.210 1.00 89.25 73 VAL A N 1
ATOM 575 C CA . VAL A 1 73 ? 16.789 -8.599 -18.280 1.00 89.25 73 VAL A CA 1
ATOM 576 C C . VAL A 1 73 ? 17.611 -8.218 -19.516 1.00 89.25 73 VAL A C 1
ATOM 578 O O . VAL A 1 73 ? 18.056 -9.096 -20.251 1.00 89.25 73 VAL A O 1
ATOM 581 N N . LYS A 1 74 ? 17.779 -6.917 -19.779 1.00 81.69 74 LYS A N 1
ATOM 582 C CA . LYS A 1 74 ? 18.565 -6.407 -20.913 1.00 81.69 74 LYS A CA 1
ATOM 583 C C . LYS A 1 74 ? 20.070 -6.288 -20.608 1.00 81.69 74 LYS A C 1
ATOM 585 O O . LYS A 1 74 ? 20.852 -6.145 -21.549 1.00 81.69 74 LYS A O 1
ATOM 590 N N . SER A 1 75 ? 20.449 -6.290 -19.330 1.00 62.47 75 SER A N 1
ATOM 591 C CA . SER A 1 75 ? 21.841 -6.272 -18.863 1.00 62.47 75 SER A CA 1
ATOM 592 C C . SER A 1 75 ? 22.483 -7.654 -18.903 1.00 62.47 75 SER A C 1
ATOM 594 O O . SER A 1 75 ? 23.734 -7.656 -18.915 1.00 62.47 75 SER A O 1
#

Foldseek 3Di:
DCLVVVLVVLVVQLVVLVVLLCLLVVVDADPDPVVRVVSVVCSVVCSVVSNVVSVVSNVVSVVVNVVSVVVVVVD

Mean predicted aligned error: 4.3 Å

Sequence (75 aa):
MLDYTGLIFEIVFLAIGVYVYLFARGVISFKDPAARARSEEFRKENGRILRILALALIAVMGMNIAIHLYSLVKS

pLDDT: mean 92.02, std 8.57, range [47.72, 98.25]

Radius of gyration: 15.95 Å; Cα contacts (8 Å, |Δi|>4): 47; chains: 1; bounding box: 40×20×42 Å

Secondary structure (DSSP, 8-state):
--HHHHHHHHHHHHHHHHHHHHHHTT-S--SSHHHHHHHHHHHHHHHHHHHHHHHHHHHHHHHHHHHHHHHHHH-

=== Feature glossary ===
Legend for the data blocks above and below:

— What the protein is —

The amino-acid sequence is the protein's primary structure: the linear order of residues from the N-terminus to the C-terminus, written in on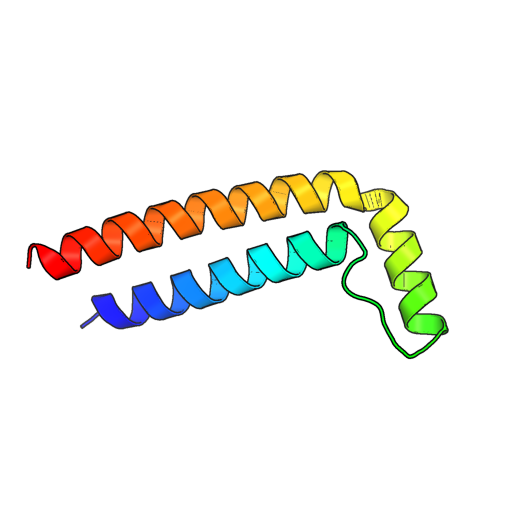e-letter code. Everything else here — the 3D coordinates, the secondary structure, the domain annotations — is ultimately a consequence of this string.

Database cross-references. InterPro integrates a dozen domain/family signature databases into unified entries with residue-range hits. GO terms attach function/process/location labels with evidence codes. CATH codes position the fold in a four-level structural taxonomy. Organism is the NCBI-taxonomy species name.

— Where its atoms are —

The mmCIF block holds the 3D Cartesian coordinates of each backbone atom (N, Cα, C, O) in ångströms. mmCIF is the PDB's canonical archive format — a tagged-loop text representation of the atomic model.

The six renders are orthographic views along the three Cartesian axes in both directions. Representation (cartoon, sticks, or surface) and color scheme (sequence-rainbow or by-chain) vary across proteins so the training set covers all the common visualization conventions.

— Local backbone conformation —

Secondary structure is the local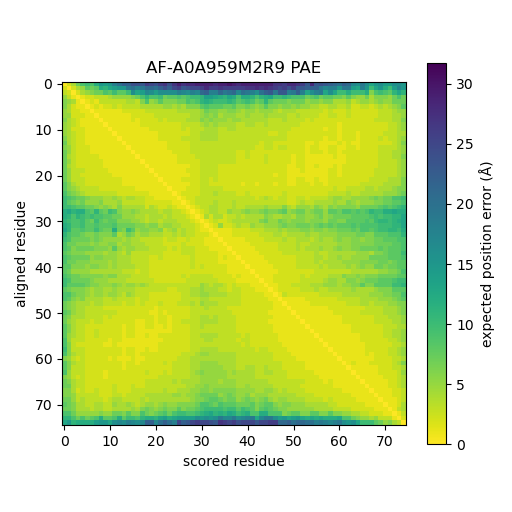, repeating backbone conformation. DSSP classifies it into eight states by reading the hydrogen-bond network: three helix types (H, G, I), two β types (E, B), two non-regular types (T, S), and unstructured coil (-).

SS3 is a coarse helix/strand/coil call (letters a/b/c) made by the P-SEA algorithm from inter-Cα distances and dihedrals. It is less detailed than DSSP but needs only Cα positions.

Backbone dihedral angles. Every residue except chain termini has a φ (precedin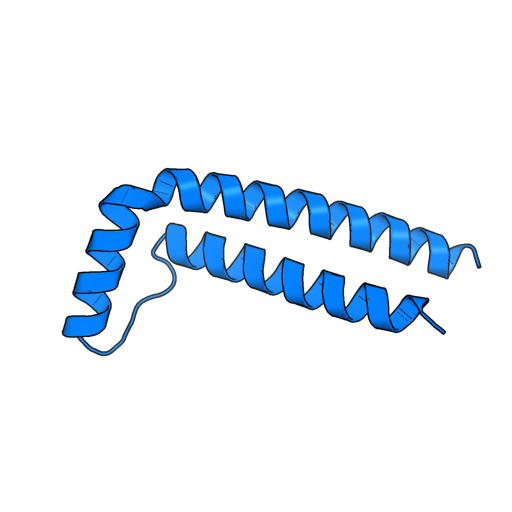g-C → N → Cα → C) and a ψ (N → Cα → C → next-N). They are reported in degrees following the IUPAC sign convention. Secondary structure is essentia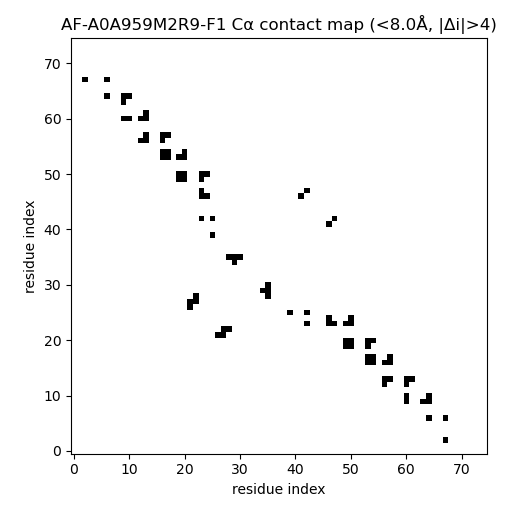lly a statement about which (φ, ψ) basin each residue occupies.

— Global shape and packing —

The geometric summary reports three shape descriptors. Rg (radius of gyration) measures how spread out the Cα atoms are about their centre of mass; compact globular proteins have small Rg, elongated or unfolded ones large. Cα contacts (<8 Å, |i−j|>4) count long-range residue pairs in spatial proximity — high for tightly packed folds, near zero for rods or random coil. The bounding-box extents give the protein's footprint along x, y, z in Å.

Solvent accessibility: the surface area of each residue that a 1.4 Å water probe can touch, in Å². When only backbone atoms are present the absolute values are lower than full-atom SASA (side chains contribute most of the area) and are flagged as backbone-only.

Plot images: a contact map (which residues are close in 3D, as an N×N binary image), a Ramachandran scatter (backbone torsion angles, revealing secondary-structure composition at a glance), and — for AlphaFold structures — a PAE heatmap (pairwise prediction confidence).

— Structural neighborhood —

Foldseek's 3Di representation compresses backbone geometry into a per-residue letter drawn from a learned twenty-state alphabet. It captures the tertiary interaction pattern around each residue — which residues are packed against it in space, regardless of where they are in sequence.

Structural nearest neighbors (via Foldseek easy-search vs the PDB). Reported per hit: target PDB id, E-value, and alignment TM-score. A TM-score above ~0.5 is the conventional threshold for 'same fold'.

— Confidence and disorder —

pLDDT (predicted Local Distance Difference Test) is AlphaFold's per-residue confidence score, ranging from 0 to 100. Values above 90 indicate high confidence (typically well-packed cores); 70–90 is confident; 50–70 low confidence; below 50 usually means the region is disordered or the prediction is unreliable there. AlphaFold stores pLDDT in the mmCIF B-factor column.

For experimental (PDB) structures, the B-factor (temperature factor) quantifies the positional spread of each atom in the crystal — a combination of thermal vibration and static disorder — in units of Å². High B-factors mark flexible loops or poorly resolved regions; low B-factors mark the rigid, well-ordered core.

Predicted Aligned Error (PAE) is an AlphaFold confidence matrix: entry (i, j) is the expected error in the position of residue j, in ångströms, when the prediction is superimposed on the true structure at residue i. Low PAE within a block of residues means that block is internally rigid and well-predicted; high PAE between two blocks means their relative placement is uncertain even if each block individually is confident.